Protein AF-A0A971BME3-F1 (afdb_monomer_lite)

Sequence (78 aa):
MPHVTIRMGRGRTEAERMACARAVAEAIAATVDVENEPMIVTVVEVPEGKWNQRYRRWKAPGPAPNTAKRRRASQRFL

Secondary structure (DSSP, 8-state):
--EEEEEEES---HHHHHHHHHHHHHHHHTTS---S---EEEEEEE-GGG-----------PPPP-GGGSSSS-----

pLDDT: mean 75.05, std 17.99, range [37.28, 94.88]

Structure (mmCIF, N/CA/C/O backbone):
data_AF-A0A971BME3-F1
#
_entry.id   AF-A0A971BME3-F1
#
loop_
_atom_site.group_PDB
_atom_site.id
_atom_site.type_symbol
_atom_site.label_atom_id
_atom_site.label_alt_id
_atom_site.label_comp_id
_atom_site.label_asym_id
_atom_site.label_entity_id
_atom_site.label_seq_id
_atom_site.pdbx_PDB_ins_code
_atom_site.Cartn_x
_atom_site.Cartn_y
_atom_site.Cartn_z
_atom_site.occupancy
_atom_site.B_iso_or_equiv
_atom_site.auth_seq_id
_atom_site.auth_comp_id
_atom_site.auth_asym_id
_atom_site.auth_atom_id
_atom_site.pdbx_PDB_model_num
ATOM 1 N N . MET A 1 1 ? 1.850 -4.188 -17.102 1.00 78.88 1 MET A N 1
ATOM 2 C CA . MET A 1 1 ? 1.689 -3.025 -16.208 1.00 78.88 1 MET A CA 1
ATOM 3 C C . MET A 1 1 ? 1.160 -3.508 -14.859 1.00 78.88 1 MET A C 1
ATOM 5 O O . MET A 1 1 ? -0.006 -3.904 -14.801 1.00 78.88 1 MET A O 1
ATOM 9 N N . PRO A 1 2 ? 1.977 -3.587 -13.792 1.00 84.62 2 PRO A N 1
ATOM 10 C CA . PRO A 1 2 ? 1.536 -4.126 -12.508 1.00 84.62 2 PRO A CA 1
ATOM 11 C C . PRO A 1 2 ? 0.518 -3.217 -11.822 1.00 84.62 2 PRO A C 1
ATOM 13 O O . PRO A 1 2 ? 0.672 -1.995 -11.774 1.00 84.62 2 PRO A O 1
ATOM 16 N N . HIS A 1 3 ? -0.508 -3.837 -11.247 1.00 90.31 3 HIS A N 1
ATOM 17 C CA . HIS A 1 3 ? -1.529 -3.150 -10.472 1.00 90.31 3 HIS A CA 1
ATOM 18 C C . HIS A 1 3 ? -1.699 -3.842 -9.124 1.00 90.31 3 HIS A C 1
ATOM 20 O O . HIS A 1 3 ? -2.035 -5.028 -9.063 1.00 90.31 3 HIS A O 1
ATOM 26 N N . VAL A 1 4 ? -1.487 -3.100 -8.041 1.00 91.06 4 VAL A N 1
ATOM 27 C CA . VAL A 1 4 ? -1.543 -3.628 -6.677 1.00 91.06 4 VAL A CA 1
ATOM 28 C C . VAL A 1 4 ? -2.548 -2.853 -5.853 1.00 91.06 4 VAL A C 1
ATOM 30 O O . VAL A 1 4 ? -2.517 -1.630 -5.781 1.00 91.06 4 VAL A O 1
ATOM 33 N N . THR A 1 5 ? -3.434 -3.580 -5.179 1.00 92.38 5 THR A N 1
ATOM 34 C CA . THR A 1 5 ? -4.375 -3.002 -4.222 1.00 92.38 5 THR A CA 1
ATOM 35 C C . THR A 1 5 ? -4.046 -3.492 -2.821 1.00 92.38 5 THR A C 1
ATOM 37 O O . THR A 1 5 ? -4.222 -4.668 -2.500 1.00 92.38 5 THR A O 1
ATOM 40 N N . ILE A 1 6 ? -3.599 -2.573 -1.972 1.00 92.88 6 ILE A N 1
ATOM 41 C CA . ILE A 1 6 ? -3.328 -2.810 -0.560 1.00 92.88 6 ILE A CA 1
ATOM 42 C C . ILE A 1 6 ? -4.603 -2.487 0.208 1.00 92.88 6 ILE A C 1
ATOM 44 O O . ILE A 1 6 ? -5.019 -1.334 0.305 1.00 92.88 6 ILE A O 1
ATOM 48 N N . ARG A 1 7 ? -5.240 -3.516 0.762 1.00 90.50 7 ARG A N 1
ATOM 49 C CA . ARG A 1 7 ? -6.373 -3.347 1.675 1.00 90.50 7 ARG A CA 1
ATOM 50 C C . ARG A 1 7 ? -5.835 -3.357 3.097 1.00 90.50 7 ARG A C 1
ATOM 52 O O . ARG A 1 7 ? -5.105 -4.277 3.454 1.00 90.50 7 ARG A O 1
ATOM 59 N N . MET A 1 8 ? -6.201 -2.369 3.904 1.00 89.44 8 MET A N 1
ATOM 60 C CA . MET A 1 8 ? -5.789 -2.295 5.308 1.00 89.44 8 MET A CA 1
ATOM 61 C C . MET A 1 8 ? -6.926 -1.811 6.207 1.00 89.44 8 MET A C 1
ATOM 63 O O . MET A 1 8 ? -7.883 -1.194 5.738 1.00 89.44 8 MET A O 1
ATOM 67 N N . GLY A 1 9 ? -6.839 -2.130 7.498 1.00 87.62 9 GLY A N 1
ATOM 68 C CA . GLY A 1 9 ? -7.751 -1.590 8.505 1.00 87.62 9 GLY A CA 1
ATOM 69 C C . GLY A 1 9 ? -7.564 -0.081 8.689 1.00 87.62 9 GLY A C 1
ATOM 70 O O . GLY A 1 9 ? -6.535 0.483 8.316 1.00 87.62 9 GLY A O 1
ATOM 71 N N . ARG A 1 10 ? -8.566 0.571 9.281 1.00 86.31 10 ARG A N 1
ATOM 72 C CA . ARG A 1 10 ? -8.547 2.016 9.560 1.00 86.31 10 ARG A CA 1
ATOM 73 C C . ARG A 1 10 ? -7.500 2.409 10.606 1.00 86.31 10 ARG A C 1
ATOM 75 O O . ARG A 1 10 ? -6.997 1.573 11.355 1.00 86.31 10 ARG A O 1
ATOM 82 N N . GLY A 1 11 ? -7.229 3.709 10.695 1.00 88.19 11 GLY A N 1
ATOM 83 C CA . GLY A 1 11 ? -6.456 4.312 11.787 1.00 88.19 11 GLY A CA 1
ATOM 84 C C . GLY A 1 11 ? -4.988 4.559 11.462 1.00 88.19 11 GLY A C 1
ATOM 85 O O . GLY A 1 11 ? -4.190 4.702 12.379 1.00 88.19 11 GLY A O 1
ATOM 86 N N . ARG A 1 12 ? -4.623 4.555 10.176 1.00 91.38 12 ARG A N 1
ATOM 87 C CA . ARG A 1 12 ? -3.271 4.891 9.716 1.00 91.38 12 ARG A CA 1
ATOM 88 C C . ARG A 1 12 ? -3.296 6.333 9.232 1.00 91.38 12 ARG A C 1
ATOM 90 O O . ARG A 1 12 ? -4.329 6.837 8.785 1.00 91.38 12 ARG A O 1
ATOM 97 N N . THR A 1 13 ? -2.179 7.020 9.345 1.00 94.69 13 THR A N 1
ATOM 98 C CA . THR A 1 13 ? -2.008 8.368 8.808 1.00 94.69 13 THR A CA 1
ATOM 99 C C . THR A 1 13 ? -1.773 8.316 7.299 1.00 94.69 13 THR A C 1
ATOM 101 O O . THR A 1 13 ? -1.468 7.270 6.724 1.00 94.69 13 THR A O 1
ATOM 104 N N . GLU A 1 14 ? -1.913 9.455 6.625 1.00 91.94 14 GLU A N 1
ATOM 105 C CA . GLU A 1 14 ? -1.605 9.547 5.195 1.00 91.94 14 GLU A CA 1
ATOM 106 C C . GLU A 1 14 ? -0.134 9.247 4.904 1.00 91.94 14 GLU A C 1
ATOM 108 O O . GLU A 1 14 ? 0.161 8.490 3.981 1.00 91.94 14 GLU A O 1
ATOM 113 N N . ALA A 1 15 ? 0.771 9.752 5.746 1.00 94.56 15 ALA A N 1
ATOM 114 C CA . ALA A 1 15 ? 2.201 9.492 5.640 1.00 94.56 15 ALA A CA 1
ATOM 115 C C . ALA A 1 15 ? 2.519 7.989 5.724 1.00 94.56 15 ALA A C 1
ATOM 117 O O . ALA A 1 15 ? 3.278 7.473 4.906 1.00 94.56 15 ALA A O 1
ATOM 118 N N . GLU A 1 16 ? 1.889 7.263 6.651 1.00 94.31 16 GLU A N 1
ATOM 119 C CA . GLU A 1 16 ? 2.061 5.810 6.779 1.00 94.31 16 GLU A CA 1
ATOM 120 C C . GLU A 1 16 ? 1.513 5.049 5.564 1.00 94.31 16 GLU A C 1
ATOM 122 O O . GLU A 1 16 ? 2.154 4.113 5.079 1.00 94.31 16 GLU A O 1
ATOM 127 N N . ARG A 1 17 ? 0.354 5.459 5.027 1.00 93.94 17 ARG A N 1
ATOM 128 C CA . ARG A 1 17 ? -0.216 4.854 3.810 1.00 93.94 17 ARG A CA 1
ATOM 129 C C . ARG A 1 17 ? 0.692 5.068 2.599 1.00 93.94 17 ARG A C 1
ATOM 131 O O . ARG A 1 17 ? 0.923 4.126 1.842 1.00 93.94 17 ARG A O 1
ATOM 138 N N . MET A 1 18 ? 1.236 6.274 2.446 1.00 93.94 18 MET A N 1
ATOM 139 C CA . MET A 1 18 ? 2.164 6.613 1.366 1.00 93.94 18 MET A CA 1
ATOM 140 C C . MET A 1 18 ? 3.487 5.855 1.484 1.00 93.94 18 MET A C 1
ATOM 142 O O . MET A 1 18 ? 3.961 5.295 0.495 1.00 93.94 18 MET A O 1
ATOM 146 N N . ALA A 1 19 ? 4.055 5.773 2.689 1.00 94.44 19 ALA A N 1
ATOM 147 C CA . ALA A 1 19 ? 5.267 4.999 2.941 1.00 94.44 19 ALA A CA 1
ATOM 148 C C . ALA A 1 19 ? 5.062 3.510 2.615 1.00 94.44 19 ALA A C 1
ATOM 150 O O . ALA A 1 19 ? 5.900 2.898 1.953 1.00 94.44 19 ALA A O 1
ATOM 151 N N . CYS A 1 20 ? 3.916 2.941 3.004 1.00 94.19 20 CYS A N 1
ATOM 152 C CA . CYS A 1 20 ? 3.557 1.562 2.680 1.00 94.19 20 CYS A CA 1
ATOM 153 C C . CYS A 1 20 ? 3.431 1.337 1.166 1.00 94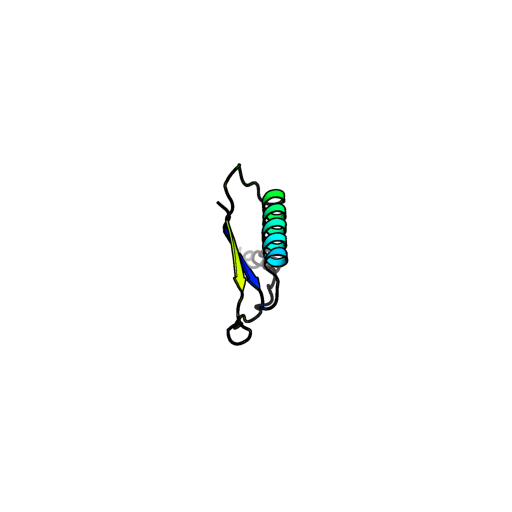.19 20 CYS A C 1
ATOM 155 O O . CYS A 1 20 ? 4.013 0.388 0.639 1.00 94.19 20 CYS A O 1
ATOM 157 N N . ALA A 1 21 ? 2.721 2.220 0.456 1.00 93.62 21 ALA A N 1
ATOM 158 C CA . ALA A 1 21 ? 2.557 2.116 -0.993 1.00 93.62 21 ALA A CA 1
ATOM 159 C C . ALA A 1 21 ? 3.906 2.154 -1.725 1.00 93.62 21 ALA A C 1
ATOM 161 O O . ALA A 1 21 ? 4.146 1.340 -2.618 1.00 93.62 21 ALA A O 1
ATOM 162 N N . ARG A 1 22 ? 4.805 3.052 -1.302 1.00 93.81 22 ARG A N 1
ATOM 163 C CA . ARG A 1 22 ? 6.154 3.176 -1.861 1.00 93.81 22 ARG A CA 1
ATOM 164 C C . ARG A 1 22 ? 7.000 1.930 -1.609 1.00 93.81 22 ARG A C 1
ATOM 166 O O . ARG A 1 22 ? 7.595 1.415 -2.546 1.00 93.81 22 ARG A O 1
ATOM 173 N N . ALA A 1 23 ? 7.008 1.414 -0.381 1.00 94.88 23 ALA A N 1
ATOM 174 C CA . ALA A 1 23 ? 7.774 0.215 -0.047 1.00 94.88 23 ALA A CA 1
ATOM 175 C C . ALA A 1 23 ? 7.304 -1.014 -0.846 1.00 94.88 23 ALA A C 1
ATOM 177 O O . ALA A 1 23 ? 8.118 -1.806 -1.316 1.00 94.88 23 ALA A O 1
ATOM 178 N N . VAL A 1 24 ? 5.989 -1.160 -1.045 1.00 93.19 24 VAL A N 1
ATOM 179 C CA . VAL A 1 24 ? 5.427 -2.237 -1.876 1.00 93.19 24 VAL A CA 1
ATOM 180 C C . VAL A 1 24 ? 5.811 -2.062 -3.342 1.00 93.19 24 VAL A C 1
ATOM 182 O O . VAL A 1 24 ? 6.174 -3.041 -3.991 1.00 93.19 24 VAL A O 1
ATOM 185 N N . ALA A 1 25 ? 5.771 -0.832 -3.854 1.00 90.00 25 ALA A N 1
ATOM 186 C CA . ALA A 1 25 ? 6.217 -0.542 -5.208 1.00 90.00 25 ALA A CA 1
ATOM 187 C C . ALA A 1 25 ? 7.697 -0.921 -5.410 1.00 90.00 25 ALA A C 1
ATOM 189 O O . ALA A 1 25 ? 8.031 -1.662 -6.331 1.00 90.00 25 ALA A O 1
ATOM 190 N N . GLU A 1 26 ? 8.580 -0.479 -4.518 1.00 90.69 26 GLU A N 1
ATOM 191 C CA . GLU A 1 26 ? 10.014 -0.789 -4.589 1.00 90.69 26 GLU A CA 1
ATOM 192 C C . GLU A 1 26 ? 10.271 -2.305 -4.531 1.00 90.69 26 GLU A C 1
ATOM 194 O O . GLU A 1 26 ? 11.048 -2.831 -5.327 1.00 90.69 26 GLU A O 1
ATOM 199 N N . ALA A 1 27 ? 9.561 -3.034 -3.666 1.00 91.62 27 ALA A N 1
ATOM 200 C CA . ALA A 1 27 ? 9.693 -4.487 -3.567 1.00 91.62 27 ALA A CA 1
ATOM 201 C C . ALA A 1 27 ? 9.259 -5.222 -4.848 1.00 91.62 27 ALA A C 1
ATOM 203 O O . ALA A 1 27 ? 9.886 -6.205 -5.249 1.00 91.62 27 ALA A O 1
ATOM 204 N N . ILE A 1 28 ? 8.193 -4.761 -5.506 1.00 89.56 28 ILE A N 1
ATOM 205 C CA . ILE A 1 28 ? 7.709 -5.376 -6.749 1.00 89.56 28 ILE A CA 1
ATOM 206 C C . ILE A 1 28 ? 8.658 -5.060 -7.897 1.00 89.56 28 ILE A C 1
ATOM 208 O O . ILE A 1 28 ? 9.031 -5.970 -8.627 1.00 89.56 28 ILE A O 1
ATOM 212 N N . ALA A 1 29 ? 9.098 -3.809 -8.017 1.00 86.94 29 ALA A N 1
ATOM 213 C CA . ALA A 1 29 ? 10.052 -3.406 -9.045 1.00 86.94 29 ALA A CA 1
ATOM 214 C C . ALA A 1 29 ? 11.394 -4.151 -8.924 1.00 86.94 29 ALA A C 1
ATOM 216 O O . ALA A 1 29 ? 12.037 -4.428 -9.928 1.00 86.94 29 ALA A O 1
ATOM 217 N N . ALA A 1 30 ? 11.807 -4.514 -7.706 1.00 88.06 30 ALA A N 1
ATOM 218 C CA . ALA A 1 30 ? 13.030 -5.281 -7.476 1.00 88.06 30 ALA A CA 1
ATOM 219 C C . ALA A 1 30 ? 12.905 -6.785 -7.794 1.00 88.06 30 ALA A C 1
ATOM 221 O O . ALA A 1 30 ? 13.920 -7.473 -7.882 1.00 88.06 30 ALA A O 1
ATOM 222 N N . THR A 1 31 ? 11.687 -7.323 -7.902 1.00 87.69 31 THR A N 1
ATOM 223 C CA . THR A 1 31 ? 11.445 -8.779 -8.006 1.00 87.69 31 THR A CA 1
ATOM 224 C C . THR A 1 31 ? 10.762 -9.200 -9.296 1.00 87.69 31 THR A C 1
ATOM 226 O O . THR A 1 31 ? 10.899 -10.348 -9.720 1.00 87.69 31 THR A O 1
ATOM 229 N N . VAL A 1 32 ? 10.024 -8.288 -9.914 1.00 82.62 32 VAL A N 1
ATOM 230 C CA . VAL A 1 32 ? 9.386 -8.468 -11.209 1.00 82.62 32 VAL A CA 1
ATOM 231 C C . VAL A 1 32 ? 10.165 -7.618 -12.193 1.00 82.62 32 VAL A C 1
ATOM 233 O O . VAL A 1 32 ? 10.344 -6.428 -11.959 1.00 82.62 32 VAL A O 1
ATOM 236 N N . ASP A 1 33 ? 10.620 -8.228 -13.285 1.00 75.94 33 ASP A N 1
ATOM 237 C CA . ASP A 1 33 ? 11.215 -7.491 -14.393 1.00 75.94 33 ASP A CA 1
ATOM 238 C C . ASP A 1 33 ? 10.111 -6.679 -15.079 1.00 75.94 33 ASP A C 1
ATOM 240 O O . ASP A 1 33 ? 9.358 -7.169 -15.922 1.00 75.94 33 ASP A O 1
ATOM 244 N N . VAL A 1 34 ? 9.907 -5.462 -14.585 1.00 67.69 34 VAL A N 1
ATOM 245 C CA . VAL A 1 34 ? 9.013 -4.476 -15.177 1.00 67.69 34 VAL A CA 1
ATOM 246 C C . VAL A 1 34 ? 9.866 -3.573 -16.045 1.00 67.69 34 VAL A C 1
ATOM 248 O O . VAL A 1 34 ? 10.475 -2.627 -15.550 1.00 67.69 34 VAL A O 1
ATOM 251 N N . GLU A 1 35 ? 9.918 -3.872 -17.341 1.00 64.00 35 GLU A N 1
ATOM 252 C CA . GLU A 1 35 ? 10.613 -3.074 -18.354 1.00 64.00 35 GLU A CA 1
ATOM 253 C C . GLU A 1 35 ? 10.030 -1.650 -18.425 1.00 64.00 35 GLU A C 1
ATOM 255 O O . GLU A 1 35 ? 9.158 -1.360 -19.238 1.00 64.00 35 GLU A O 1
ATOM 260 N N . ASN A 1 36 ? 10.476 -0.746 -17.545 1.00 63.41 36 ASN A N 1
ATOM 261 C CA . ASN A 1 36 ? 10.062 0.665 -17.479 1.00 63.41 36 ASN A CA 1
ATOM 262 C C . ASN A 1 36 ? 8.540 0.918 -17.458 1.00 63.41 36 ASN A C 1
ATOM 264 O O . ASN A 1 36 ? 8.087 2.042 -17.691 1.00 63.41 36 ASN A O 1
ATOM 268 N N . GLU A 1 37 ? 7.731 -0.099 -17.172 1.00 75.94 37 GLU A N 1
ATOM 269 C CA . GLU A 1 37 ? 6.288 0.053 -17.164 1.00 75.94 37 GLU A CA 1
ATOM 270 C C . GLU A 1 37 ? 5.834 0.750 -15.876 1.00 75.94 37 GLU A C 1
ATOM 272 O O . GLU A 1 37 ? 6.258 0.372 -14.778 1.00 75.94 37 GLU A O 1
ATO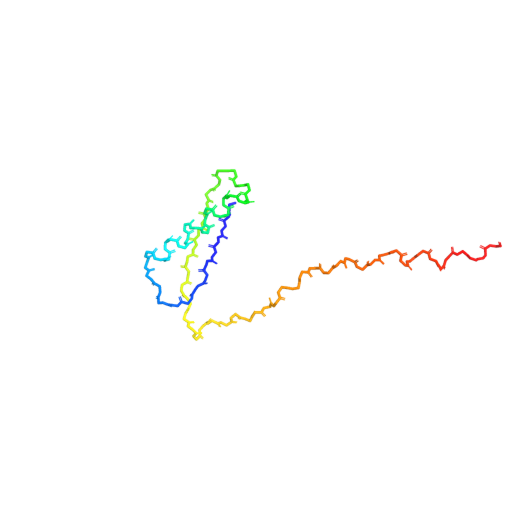M 277 N N . PRO A 1 38 ? 4.929 1.741 -15.969 1.00 78.81 38 PRO A N 1
ATOM 278 C CA . PRO A 1 38 ? 4.379 2.375 -14.784 1.00 78.81 38 PRO A CA 1
ATOM 279 C C . PRO A 1 38 ? 3.623 1.343 -13.939 1.00 78.81 38 PRO A C 1
ATOM 281 O O . PRO A 1 38 ? 2.913 0.484 -14.455 1.00 78.81 38 PRO A O 1
ATOM 284 N N . MET A 1 39 ? 3.744 1.432 -12.620 1.00 86.25 39 MET A N 1
ATOM 285 C CA . MET A 1 39 ? 2.979 0.605 -11.691 1.00 86.25 39 MET A CA 1
ATOM 286 C C . MET A 1 39 ? 1.961 1.459 -10.954 1.00 86.25 39 MET A C 1
ATOM 288 O O . MET A 1 39 ? 2.246 2.584 -10.545 1.00 86.25 39 MET A O 1
ATOM 292 N N . ILE A 1 40 ? 0.782 0.888 -10.733 1.00 90.62 40 ILE A N 1
ATOM 293 C CA . ILE A 1 40 ? -0.277 1.524 -9.958 1.00 90.62 40 ILE A CA 1
ATOM 294 C C . ILE A 1 40 ? -0.400 0.799 -8.621 1.00 90.62 40 ILE A C 1
ATOM 296 O O . ILE A 1 40 ? -0.652 -0.406 -8.577 1.00 90.62 40 ILE A O 1
ATOM 300 N N . VAL A 1 41 ? -0.255 1.548 -7.528 1.00 91.50 41 VAL A N 1
ATOM 301 C CA . VAL A 1 41 ? -0.494 1.058 -6.168 1.00 91.50 41 VAL A CA 1
ATOM 302 C C . VAL A 1 41 ? -1.654 1.834 -5.559 1.00 91.50 41 VAL A C 1
ATOM 304 O O . VAL A 1 41 ? -1.598 3.051 -5.410 1.00 91.50 41 VAL A O 1
ATOM 307 N N . THR A 1 42 ? -2.720 1.128 -5.198 1.00 93.44 42 THR A N 1
ATOM 308 C CA . THR A 1 42 ? -3.905 1.699 -4.552 1.00 93.44 42 THR A CA 1
ATOM 309 C C . THR A 1 42 ? -3.967 1.243 -3.104 1.00 93.44 42 THR A C 1
ATOM 311 O O . THR A 1 42 ? -3.963 0.044 -2.832 1.00 93.44 42 THR A O 1
ATOM 314 N N . VAL A 1 43 ? -4.088 2.185 -2.170 1.00 91.81 43 VAL A N 1
ATOM 315 C CA . VAL A 1 43 ? -4.311 1.886 -0.752 1.00 91.81 43 VAL A CA 1
ATOM 316 C C . VAL A 1 43 ? -5.776 2.128 -0.414 1.00 91.81 43 VAL A C 1
ATOM 318 O O . VAL A 1 43 ? -6.288 3.228 -0.602 1.00 91.81 43 VAL A O 1
ATOM 321 N N . VAL A 1 44 ? -6.454 1.097 0.089 1.00 90.94 44 VAL A N 1
ATOM 322 C CA . VAL A 1 44 ? -7.873 1.146 0.450 1.00 90.94 44 VAL A CA 1
ATOM 323 C C . VAL A 1 44 ? -8.036 0.817 1.925 1.00 90.94 44 VAL A C 1
ATOM 325 O O . VAL A 1 44 ? -7.713 -0.287 2.372 1.00 90.94 44 VAL A O 1
ATOM 328 N N . GLU A 1 45 ? -8.608 1.756 2.672 1.00 89.19 45 GLU A N 1
ATOM 329 C CA . GLU A 1 45 ? -9.038 1.500 4.040 1.00 89.19 45 GLU A CA 1
ATOM 330 C C . GLU A 1 45 ? -10.383 0.782 4.060 1.00 89.19 45 GLU A C 1
ATOM 332 O O . GLU A 1 45 ? -11.380 1.233 3.491 1.00 89.19 45 GLU A O 1
ATOM 337 N N . VAL A 1 46 ? -10.423 -0.342 4.760 1.00 86.44 46 VAL A N 1
ATOM 338 C CA . VAL A 1 46 ? -11.619 -1.161 4.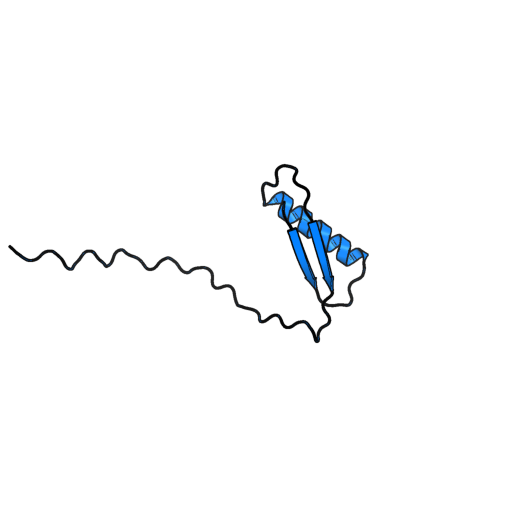898 1.00 86.44 46 VAL A CA 1
ATOM 339 C C . VAL A 1 46 ? -12.076 -1.085 6.359 1.00 86.44 46 VAL A C 1
ATOM 341 O O . VAL A 1 46 ? -11.311 -1.438 7.258 1.00 86.44 46 VAL A O 1
ATOM 344 N N . PRO A 1 47 ? -13.311 -0.623 6.627 1.00 81.69 47 PRO A N 1
ATOM 345 C CA . PRO A 1 47 ? -13.891 -0.662 7.967 1.00 81.69 47 PRO A CA 1
ATOM 346 C C . PRO A 1 47 ? -13.963 -2.098 8.501 1.00 81.69 47 PRO A C 1
ATOM 348 O O . PRO A 1 47 ? -14.254 -3.013 7.730 1.00 81.69 47 PRO A O 1
ATOM 351 N N . GLU A 1 48 ? -13.791 -2.291 9.812 1.00 73.06 48 GLU A N 1
ATOM 352 C CA . GLU A 1 48 ? -13.789 -3.626 10.440 1.00 73.06 48 GLU A CA 1
ATOM 353 C C . GLU A 1 48 ? -15.050 -4.438 10.116 1.00 73.06 48 GLU A C 1
ATOM 355 O O . GLU A 1 48 ? -14.949 -5.587 9.699 1.00 73.06 48 GLU A O 1
ATOM 360 N N . GLY A 1 49 ? -16.234 -3.817 10.160 1.00 76.06 49 GLY A N 1
ATOM 361 C CA . GLY A 1 49 ? -17.502 -4.478 9.815 1.00 76.06 49 GLY A CA 1
ATOM 362 C C . GLY A 1 49 ? -17.668 -4.855 8.333 1.00 76.06 49 GLY A C 1
ATOM 363 O O . GLY A 1 49 ? -18.648 -5.502 7.975 1.00 76.06 49 GLY A O 1
ATOM 364 N N . LYS A 1 50 ? -16.743 -4.441 7.456 1.00 73.81 50 LYS A N 1
ATOM 365 C CA . LYS A 1 50 ? -16.703 -4.811 6.028 1.00 73.81 50 LYS A CA 1
ATOM 366 C C . LYS A 1 50 ? -15.504 -5.703 5.688 1.00 73.81 50 LYS A C 1
ATOM 368 O O . LYS A 1 50 ? -15.319 -6.064 4.519 1.00 73.81 50 LYS A O 1
ATOM 373 N N . TRP A 1 51 ? -14.682 -6.066 6.676 1.00 77.50 51 TRP A N 1
ATOM 374 C CA . TRP A 1 51 ? -13.541 -6.956 6.489 1.00 77.50 51 TRP A CA 1
ATOM 375 C C . TRP A 1 51 ? -13.995 -8.421 6.452 1.00 77.50 51 TRP A C 1
ATOM 377 O O . TRP A 1 51 ? -13.772 -9.205 7.367 1.00 77.50 51 TRP A O 1
ATOM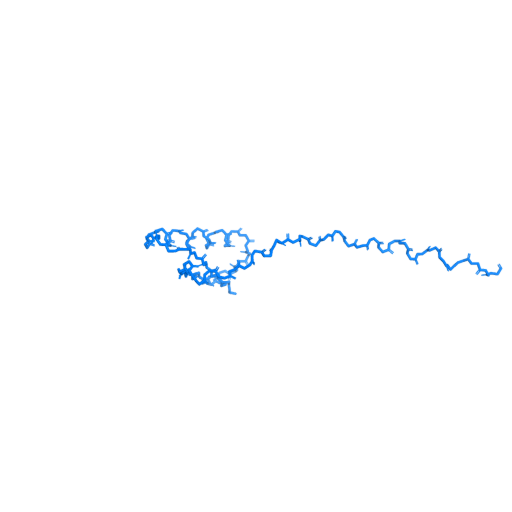 387 N N . ASN A 1 52 ? -14.634 -8.818 5.352 1.00 70.31 52 ASN A N 1
ATOM 388 C CA . ASN A 1 52 ? -15.223 -10.157 5.210 1.00 70.31 52 ASN A CA 1
ATOM 389 C C . ASN A 1 52 ? -14.237 -11.189 4.631 1.00 70.31 52 ASN A C 1
ATOM 391 O O . ASN A 1 52 ? -14.647 -12.199 4.051 1.00 70.31 52 ASN A O 1
ATOM 395 N N . GLN A 1 53 ? -12.927 -10.932 4.721 1.00 66.62 53 GLN A N 1
ATOM 396 C CA . GLN A 1 53 ? -11.925 -11.785 4.091 1.00 66.62 53 GLN A CA 1
ATOM 397 C C . GLN A 1 53 ? -11.760 -13.084 4.889 1.00 66.62 53 GLN A C 1
ATOM 399 O O . GLN A 1 53 ? -11.126 -13.124 5.940 1.00 66.62 53 GLN A O 1
ATOM 404 N N . ARG A 1 54 ? -12.319 -14.180 4.365 1.00 60.47 54 ARG A N 1
ATOM 405 C CA . ARG A 1 54 ? -12.012 -15.530 4.848 1.00 60.47 54 ARG A CA 1
ATOM 406 C C . ARG A 1 54 ? -10.570 -15.853 4.460 1.00 60.47 54 ARG A C 1
ATOM 408 O O . ARG A 1 54 ? -10.264 -15.947 3.273 1.00 60.47 54 ARG A O 1
ATOM 415 N N . TYR A 1 55 ? -9.691 -16.034 5.443 1.00 53.50 55 TYR A N 1
ATOM 416 C CA . TYR A 1 55 ? -8.325 -16.508 5.218 1.00 53.50 55 TY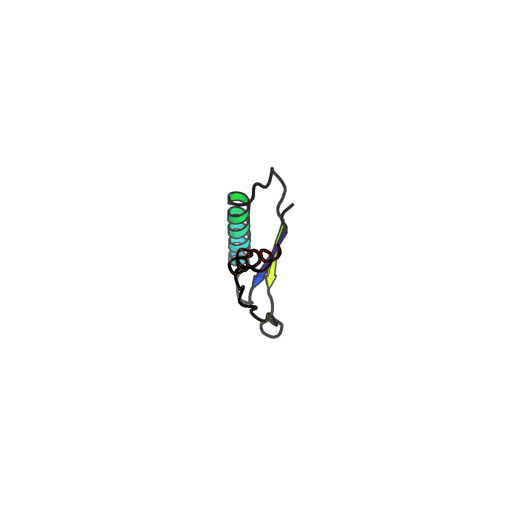R A CA 1
ATOM 417 C C . TYR A 1 55 ? -8.388 -17.922 4.613 1.00 53.50 55 TYR A C 1
ATOM 419 O O . TYR A 1 55 ? -8.553 -18.916 5.322 1.00 53.50 55 TYR A O 1
ATOM 427 N N . ARG A 1 56 ? -8.284 -18.051 3.284 1.00 50.19 56 ARG A N 1
ATOM 428 C CA . ARG A 1 56 ? -7.936 -19.341 2.681 1.00 50.19 56 ARG A CA 1
ATOM 429 C C . ARG A 1 56 ? -6.449 -19.530 2.930 1.00 50.19 56 ARG A C 1
ATOM 431 O O . ARG A 1 56 ? -5.634 -18.890 2.275 1.00 50.19 56 ARG A O 1
ATOM 438 N N . ARG A 1 57 ? -6.097 -20.400 3.883 1.00 44.25 57 ARG A N 1
ATOM 439 C CA . ARG A 1 57 ? -4.722 -20.891 4.031 1.00 44.25 57 ARG A CA 1
ATOM 440 C C . ARG A 1 57 ? -4.263 -21.371 2.653 1.00 44.25 57 ARG A C 1
ATOM 442 O O . ARG A 1 57 ? -4.813 -22.345 2.137 1.00 44.25 57 ARG A O 1
ATOM 449 N N . TRP A 1 58 ? -3.293 -20.677 2.063 1.00 44.69 58 TRP A N 1
ATOM 450 C CA . TRP A 1 58 ? -2.621 -21.134 0.855 1.00 44.69 58 TRP A CA 1
ATOM 451 C C . TRP A 1 58 ? -2.044 -22.518 1.149 1.00 44.69 58 TRP A C 1
ATOM 453 O O . TRP A 1 58 ? -1.158 -22.666 1.992 1.00 44.69 58 TRP A O 1
ATOM 463 N N . LYS A 1 59 ? -2.594 -23.558 0.517 1.00 52.78 59 LYS A N 1
ATOM 464 C CA . LYS A 1 59 ? -1.891 -24.832 0.418 1.00 52.78 59 LYS A CA 1
ATOM 465 C C . LYS A 1 59 ? -1.006 -24.690 -0.806 1.00 52.78 59 LYS A C 1
ATOM 467 O O . LYS A 1 59 ? -1.535 -24.609 -1.912 1.00 52.78 59 LYS A O 1
ATOM 472 N N . ALA A 1 60 ? 0.310 -24.629 -0.601 1.00 49.78 60 ALA A N 1
ATOM 473 C CA . ALA A 1 60 ? 1.240 -24.820 -1.703 1.00 49.78 60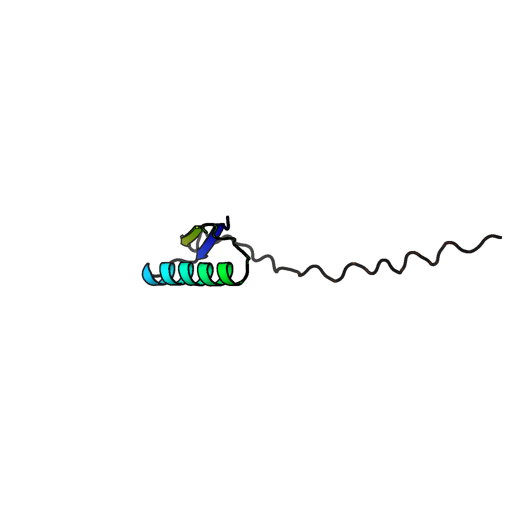 ALA A CA 1
ATOM 474 C C . ALA A 1 60 ? 0.806 -26.083 -2.468 1.00 49.78 60 ALA A C 1
ATOM 476 O O . ALA A 1 60 ? 0.399 -27.053 -1.810 1.00 49.78 60 ALA A O 1
ATOM 477 N N . PRO A 1 61 ? 0.811 -26.078 -3.812 1.00 61.09 61 PRO A N 1
ATOM 478 C CA . PRO A 1 61 ? 0.546 -27.294 -4.559 1.00 61.09 61 PRO A CA 1
ATOM 479 C C . PRO A 1 61 ? 1.507 -28.362 -4.033 1.00 61.09 61 PRO A C 1
ATOM 481 O O . PRO A 1 61 ? 2.725 -28.193 -4.071 1.00 61.09 61 PRO A O 1
ATOM 484 N N . GLY A 1 62 ? 0.944 -29.412 -3.433 1.00 61.88 62 GLY A N 1
ATOM 485 C CA . GLY A 1 62 ? 1.732 -30.554 -2.992 1.00 61.88 62 GLY A CA 1
ATOM 486 C C . GLY A 1 62 ? 2.463 -31.155 -4.194 1.00 61.88 62 GLY A C 1
ATOM 487 O O . GLY A 1 62 ? 2.033 -30.937 -5.332 1.00 61.88 62 GLY A O 1
ATOM 488 N N . PRO A 1 63 ? 3.558 -31.899 -3.972 1.00 62.38 63 PRO A N 1
ATOM 489 C CA . PRO A 1 63 ? 4.256 -32.563 -5.064 1.00 62.38 63 PRO A CA 1
ATOM 490 C C . PRO A 1 63 ? 3.247 -33.362 -5.892 1.00 62.38 63 PRO A C 1
ATOM 492 O O . PRO A 1 63 ? 2.379 -34.041 -5.332 1.00 62.38 63 PRO A O 1
ATOM 495 N N . ALA A 1 64 ? 3.332 -33.228 -7.220 1.00 58.19 64 ALA A N 1
ATOM 496 C CA . ALA A 1 64 ? 2.444 -33.925 -8.138 1.00 58.19 64 ALA A CA 1
ATOM 497 C C . ALA A 1 64 ? 2.390 -35.416 -7.759 1.00 58.19 64 ALA A C 1
ATOM 499 O O . ALA A 1 64 ? 3.439 -36.002 -7.465 1.00 58.19 64 ALA A O 1
ATOM 500 N N . PRO A 1 65 ? 1.197 -36.040 -7.718 1.00 58.59 65 PRO A N 1
ATOM 501 C CA . PRO A 1 65 ? 1.093 -37.451 -7.390 1.00 58.59 65 PRO A CA 1
ATOM 502 C C . PRO A 1 65 ? 1.984 -38.232 -8.351 1.00 58.59 65 PRO A C 1
ATOM 504 O O . PRO A 1 65 ? 1.860 -38.113 -9.568 1.00 58.59 65 PRO A O 1
ATOM 507 N N . ASN A 1 66 ? 2.920 -38.981 -7.773 1.00 53.69 66 ASN A N 1
ATOM 508 C CA . ASN A 1 66 ? 3.958 -39.711 -8.480 1.00 53.69 66 ASN A CA 1
ATOM 509 C C . ASN A 1 66 ? 3.309 -40.640 -9.527 1.00 53.69 66 ASN A C 1
ATOM 511 O O . ASN A 1 66 ? 2.782 -41.705 -9.194 1.00 53.69 66 ASN A O 1
ATOM 515 N N . THR A 1 67 ? 3.316 -40.236 -10.799 1.00 56.47 67 THR A N 1
ATOM 516 C CA . THR A 1 67 ? 2.731 -40.978 -11.932 1.00 56.47 67 THR A CA 1
ATOM 517 C C . THR A 1 67 ? 3.488 -42.277 -12.244 1.00 56.47 67 THR A C 1
ATOM 519 O O . THR A 1 67 ? 3.062 -43.065 -13.089 1.00 56.47 67 THR A O 1
ATOM 522 N N . ALA A 1 68 ? 4.559 -42.578 -11.504 1.00 51.34 68 ALA A N 1
ATOM 523 C CA . ALA A 1 68 ? 5.404 -43.754 -11.685 1.00 51.34 68 ALA A CA 1
ATOM 524 C C . ALA A 1 68 ? 4.753 -45.111 -11.329 1.00 51.34 68 ALA A C 1
ATOM 526 O O . ALA A 1 68 ? 5.350 -46.152 -11.598 1.00 51.34 68 ALA A O 1
ATOM 527 N N . LYS A 1 69 ? 3.531 -45.165 -10.773 1.00 49.56 69 LYS A N 1
ATOM 528 C CA . LYS A 1 69 ? 2.859 -46.445 -10.436 1.00 49.56 69 LYS A CA 1
ATOM 529 C C . LYS A 1 69 ? 1.899 -47.005 -11.501 1.00 49.56 69 LYS A C 1
ATOM 531 O O . LYS A 1 69 ? 1.207 -47.978 -11.222 1.00 49.56 69 LYS A O 1
ATOM 536 N N . ARG A 1 70 ? 1.880 -46.481 -12.736 1.00 50.78 70 ARG A N 1
ATOM 537 C CA . ARG A 1 70 ? 1.037 -47.015 -13.839 1.00 50.78 70 ARG A CA 1
ATOM 538 C C . ARG A 1 70 ? 1.756 -47.902 -14.873 1.00 50.78 70 ARG A C 1
ATOM 540 O O . ARG A 1 70 ? 1.219 -48.129 -15.950 1.00 50.78 70 ARG A O 1
ATOM 547 N N . ARG A 1 71 ? 2.937 -48.454 -14.563 1.00 48.03 71 ARG A N 1
ATOM 548 C CA . ARG A 1 71 ? 3.690 -49.359 -15.466 1.00 48.03 71 ARG A CA 1
ATOM 549 C C . ARG A 1 71 ? 4.070 -50.715 -14.844 1.00 48.03 71 ARG A C 1
ATOM 551 O O . ARG A 1 71 ? 5.195 -51.170 -14.995 1.00 48.03 71 ARG A O 1
ATOM 558 N N . ARG A 1 72 ? 3.150 -51.384 -14.138 1.00 47.56 72 ARG A N 1
ATOM 559 C CA . ARG A 1 72 ? 3.304 -52.810 -13.751 1.00 47.56 72 ARG A CA 1
ATOM 560 C C . ARG A 1 72 ? 1.982 -53.590 -13.801 1.00 47.56 72 ARG A C 1
ATOM 562 O O . ARG A 1 72 ? 1.652 -54.300 -12.862 1.00 47.56 72 ARG A O 1
ATOM 569 N N . ALA A 1 73 ? 1.207 -53.444 -14.875 1.00 50.44 73 ALA A N 1
ATOM 570 C CA . ALA A 1 73 ? 0.002 -54.261 -15.079 1.00 50.44 73 ALA A CA 1
ATOM 571 C C . ALA A 1 73 ? -0.242 -54.662 -16.546 1.00 50.44 73 ALA A C 1
ATOM 573 O O . ALA A 1 73 ? -1.370 -54.937 -16.932 1.00 50.44 73 ALA A O 1
ATOM 574 N N . SER A 1 74 ? 0.804 -54.707 -17.373 1.00 51.31 74 SER A N 1
ATOM 575 C CA . SER A 1 74 ? 0.691 -55.154 -18.767 1.00 51.31 74 SER A CA 1
ATOM 576 C C . SER A 1 74 ? 1.980 -55.832 -19.232 1.00 51.31 74 SER A C 1
ATOM 578 O O . SER A 1 74 ? 2.668 -55.364 -20.130 1.00 51.31 74 SER A O 1
ATOM 580 N N . GLN A 1 75 ? 2.327 -56.939 -18.575 1.00 50.81 75 GLN A N 1
ATOM 581 C CA . GLN A 1 75 ? 3.198 -57.961 -19.160 1.00 50.81 75 GLN A CA 1
ATOM 582 C C . GLN A 1 75 ? 2.875 -59.326 -18.535 1.00 50.81 75 GLN A C 1
ATOM 584 O O . GLN A 1 75 ? 3.506 -59.777 -17.584 1.00 50.81 75 GLN A O 1
ATOM 589 N N . ARG A 1 76 ? 1.807 -59.939 -19.045 1.00 43.22 76 ARG A N 1
ATOM 590 C CA . ARG A 1 76 ? 1.576 -61.388 -19.134 1.00 43.22 76 ARG A CA 1
ATOM 591 C C . ARG A 1 76 ? 0.760 -61.608 -20.412 1.00 43.22 76 ARG A C 1
ATOM 593 O O . ARG A 1 76 ? 0.014 -60.704 -20.774 1.00 43.22 76 ARG A O 1
ATOM 600 N N . PHE A 1 77 ? 0.924 -62.780 -21.026 1.00 37.28 77 PHE A N 1
ATOM 601 C CA . PHE A 1 77 ? 0.643 -63.151 -22.426 1.00 37.28 77 PHE A CA 1
ATOM 602 C C . PHE A 1 77 ? 1.788 -62.688 -23.346 1.00 37.28 77 PHE A C 1
ATOM 604 O O . PHE A 1 77 ? 2.018 -61.491 -23.479 1.00 37.28 77 PHE A O 1
ATOM 611 N N . LEU A 1 78 ? 2.612 -63.564 -23.924 1.00 42.09 78 LEU A N 1
ATOM 612 C CA . LEU A 1 78 ? 2.430 -64.962 -24.343 1.00 42.09 78 LEU A CA 1
ATOM 613 C C . LEU A 1 78 ? 3.477 -65.900 -23.728 1.00 42.09 78 LEU A C 1
ATOM 615 O O . LEU A 1 78 ? 4.632 -65.450 -23.561 1.00 42.09 78 LEU A O 1
#

Radius of gyration: 23.37 Å; chains: 1; bounding box: 30×74×36 Å

Foldseek 3Di:
DAEEEAEDEDDDDPVRQVVVQVVVVVVCVVPDVDPPDDYHYHYHHDYPVRPPDDPPPDDDPDPDDPPVPPPDDPDDDD